Protein AF-A0A9N9HRQ4-F1 (afdb_monomer_lite)

Organism: NCBI:txid144530

Radius of gyration: 22.5 Å; chains: 1; bounding box: 57×28×51 Å

Sequence (88 aa):
TIEVLACGHTYHKICYSRNGSKCLHCLSFLQDGVDEHVQSLLEHLRHFNEHQVEEPDDNIPCDDNDENEPVECMVFTLEEALQKFQLQ

Foldseek 3Di:
DWDQDPVRDIDDPVVCVVVVVDDVVVVVVVVVVVVVVVVVVVVVVVVVVVPPPDDDDPDDDPDPPDPDGPPVVVVVVVVVVVVVVVVD

Secondary structure (DSSP, 8-state):
-EEE-TTS-EEEHHHHHHTTT--HHHHHHHHHHHHHHHHHHHHHHHHHHHSTTSPPPS-----TT-SS--HHHHHHHHHHHHHHHHT-

pLDDT: mean 79.92, std 19.15, range [44.09, 98.19]

Structure (mmCIF, N/CA/C/O backbone):
data_AF-A0A9N9HRQ4-F1
#
_entry.id   AF-A0A9N9HRQ4-F1
#
loop_
_atom_site.group_PDB
_atom_site.id
_atom_site.type_symbol
_atom_site.label_atom_id
_atom_site.label_alt_id
_atom_site.label_comp_id
_atom_site.label_asym_id
_atom_site.label_entity_id
_atom_site.label_seq_id
_atom_site.pdbx_PDB_ins_code
_atom_site.Cartn_x
_atom_site.Cartn_y
_atom_site.Cartn_z
_atom_site.occupancy
_atom_site.B_iso_or_equiv
_atom_site.auth_seq_id
_atom_site.auth_comp_id
_atom_site.auth_asym_id
_atom_site.auth_atom_id
_atom_site.pdbx_PDB_model_num
ATOM 1 N N . THR A 1 1 ? 20.623 2.486 -15.811 1.00 91.88 1 THR A N 1
ATOM 2 C CA . THR A 1 1 ? 19.318 2.659 -16.478 1.00 91.88 1 THR A CA 1
ATOM 3 C C . THR A 1 1 ? 18.259 2.954 -15.450 1.00 91.88 1 THR A C 1
ATOM 5 O O . THR A 1 1 ? 18.245 2.299 -14.408 1.00 91.88 1 THR A O 1
ATOM 8 N N . ILE A 1 2 ? 17.446 3.966 -15.725 1.00 95.75 2 ILE A N 1
ATOM 9 C CA . ILE A 1 2 ? 16.274 4.329 -14.930 1.00 95.75 2 ILE A CA 1
ATOM 10 C C . ILE A 1 2 ? 15.064 3.607 -15.536 1.00 95.75 2 ILE A C 1
ATOM 12 O O . ILE A 1 2 ? 14.956 3.538 -16.758 1.00 95.75 2 ILE A O 1
ATOM 16 N N . GLU A 1 3 ? 14.199 3.052 -14.695 1.00 93.81 3 GLU A N 1
ATOM 17 C CA . GLU A 1 3 ? 12.951 2.387 -15.075 1.00 93.81 3 GLU A CA 1
ATOM 18 C C . GLU A 1 3 ? 11.793 2.995 -14.272 1.00 93.81 3 GLU A C 1
ATOM 20 O O . GLU A 1 3 ? 11.950 3.348 -13.099 1.00 93.81 3 GLU A O 1
ATOM 25 N N . VAL A 1 4 ? 10.636 3.122 -14.920 1.00 96.50 4 VAL A N 1
ATOM 26 C CA . VAL A 1 4 ? 9.380 3.544 -14.291 1.00 96.50 4 VAL A CA 1
ATOM 27 C C . VAL A 1 4 ? 8.578 2.283 -13.993 1.00 96.50 4 VAL A C 1
ATOM 29 O O . VAL A 1 4 ? 8.354 1.463 -14.884 1.00 96.50 4 VAL A O 1
ATOM 32 N N . LEU A 1 5 ? 8.192 2.099 -12.735 1.00 95.50 5 LEU A N 1
ATOM 33 C CA . LEU A 1 5 ? 7.399 0.956 -12.292 1.00 95.50 5 LEU A CA 1
ATOM 34 C C . LEU A 1 5 ? 5.918 1.148 -12.642 1.00 95.50 5 LEU A C 1
ATOM 36 O O . LEU A 1 5 ? 5.462 2.264 -12.874 1.00 95.50 5 LEU A O 1
ATOM 40 N N . ALA A 1 6 ? 5.137 0.066 -12.594 1.00 96.06 6 ALA A N 1
ATOM 41 C CA . ALA A 1 6 ? 3.689 0.118 -12.826 1.00 96.06 6 ALA A CA 1
ATOM 42 C C . ALA A 1 6 ? 2.946 1.040 -11.838 1.00 96.06 6 ALA A C 1
ATOM 44 O O . ALA A 1 6 ? 1.938 1.636 -12.196 1.00 96.06 6 ALA A O 1
ATOM 45 N N . CYS A 1 7 ? 3.468 1.209 -10.617 1.00 96.88 7 CYS A N 1
ATOM 46 C CA . CYS A 1 7 ? 2.942 2.161 -9.635 1.00 96.88 7 CYS A CA 1
ATOM 47 C C . CYS A 1 7 ? 3.338 3.627 -9.909 1.00 96.88 7 CYS A C 1
ATOM 49 O O . CYS A 1 7 ? 3.099 4.487 -9.068 1.00 96.88 7 CYS A O 1
ATOM 51 N N . GLY A 1 8 ? 3.999 3.917 -11.035 1.00 96.94 8 GLY A N 1
ATOM 52 C CA . GLY A 1 8 ? 4.426 5.261 -11.435 1.00 96.94 8 GLY A CA 1
ATOM 53 C C . GLY A 1 8 ? 5.731 5.747 -10.793 1.00 96.94 8 GLY A C 1
ATOM 54 O O . GLY A 1 8 ? 6.318 6.721 -11.261 1.00 96.94 8 GLY A O 1
ATOM 55 N N . HIS A 1 9 ? 6.241 5.069 -9.761 1.00 97.69 9 HIS A N 1
ATOM 56 C CA . HIS A 1 9 ? 7.513 5.433 -9.135 1.00 97.69 9 HIS A CA 1
ATOM 57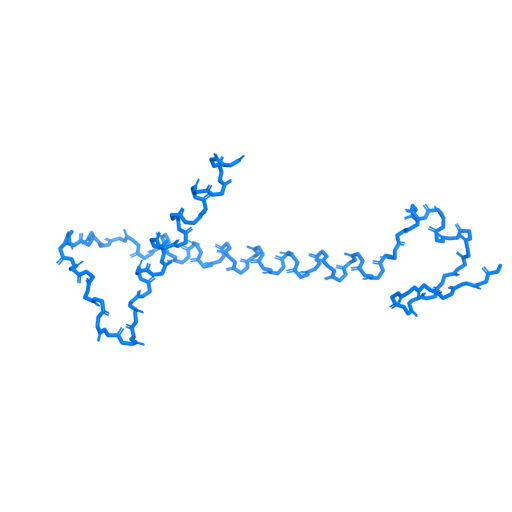 C C . HIS A 1 9 ? 8.716 5.033 -9.989 1.00 97.69 9 HIS A C 1
ATOM 59 O O . HIS A 1 9 ? 8.734 3.996 -10.652 1.00 97.69 9 HIS A O 1
ATOM 65 N N . THR A 1 10 ? 9.757 5.858 -9.933 1.00 97.38 10 THR A N 1
ATOM 66 C CA . THR A 1 10 ? 10.946 5.725 -10.773 1.00 97.38 10 THR A CA 1
ATOM 67 C C . THR A 1 10 ? 12.141 5.255 -9.952 1.00 97.38 10 THR A C 1
ATOM 69 O O . THR A 1 10 ? 12.400 5.782 -8.872 1.00 97.38 10 THR A O 1
ATOM 72 N N . TYR A 1 11 ? 12.902 4.292 -10.476 1.00 97.38 11 TYR A N 1
ATOM 73 C CA . TYR A 1 11 ? 14.099 3.760 -9.822 1.00 97.38 11 TYR A CA 1
ATOM 74 C C . TYR A 1 11 ? 15.227 3.506 -10.819 1.00 97.38 11 TYR A C 1
ATOM 76 O O . TYR A 1 11 ? 15.007 3.172 -11.982 1.00 97.38 11 TYR A O 1
ATOM 84 N N . HIS A 1 12 ? 16.474 3.553 -10.347 1.00 97.88 12 HIS A N 1
ATOM 85 C CA . HIS A 1 12 ? 17.542 2.842 -11.044 1.00 97.88 12 HIS A CA 1
ATOM 86 C C . HIS A 1 12 ? 17.271 1.337 -10.971 1.00 97.88 12 HIS A C 1
ATOM 88 O O . HIS A 1 12 ? 17.033 0.817 -9.881 1.00 97.88 12 HIS A O 1
ATOM 94 N N . LYS A 1 13 ? 17.412 0.619 -12.089 1.00 95.00 13 LYS A N 1
ATOM 95 C CA . LYS A 1 13 ? 17.201 -0.840 -12.152 1.00 95.00 13 LYS A CA 1
ATOM 96 C C . LYS A 1 13 ? 17.957 -1.612 -11.061 1.00 95.00 13 LYS A C 1
ATOM 98 O O . LYS A 1 13 ? 17.423 -2.525 -10.435 1.00 95.00 13 LYS A O 1
ATOM 103 N N . ILE A 1 14 ? 19.201 -1.199 -10.795 1.00 96.25 14 ILE A N 1
ATOM 104 C CA . ILE A 1 14 ? 20.055 -1.795 -9.756 1.00 96.25 14 ILE A CA 1
ATOM 105 C C . ILE A 1 14 ? 19.492 -1.514 -8.358 1.00 96.25 14 ILE A C 1
ATOM 107 O O . ILE A 1 14 ? 19.445 -2.418 -7.531 1.00 96.25 14 ILE A O 1
ATOM 111 N N . CYS A 1 15 ? 19.042 -0.286 -8.089 1.00 96.06 15 CYS A N 1
ATOM 112 C CA . CYS A 1 15 ? 18.436 0.073 -6.805 1.00 96.06 15 CYS A CA 1
ATOM 113 C C . CYS A 1 15 ? 17.118 -0.674 -6.582 1.00 96.06 15 CYS A C 1
ATOM 115 O O . CYS A 1 15 ? 16.904 -1.209 -5.502 1.00 96.06 15 CYS A O 1
ATOM 117 N N . TYR A 1 16 ? 16.277 -0.782 -7.613 1.00 96.12 16 TYR A N 1
ATOM 118 C CA . TYR A 1 16 ? 15.029 -1.538 -7.536 1.00 96.12 16 TYR A CA 1
ATOM 119 C C . TYR A 1 16 ? 15.283 -3.015 -7.205 1.00 96.12 16 TYR A C 1
ATOM 121 O O . TYR A 1 16 ? 14.672 -3.561 -6.290 1.00 96.12 16 TYR A O 1
ATOM 129 N N . SER A 1 17 ? 16.260 -3.632 -7.876 1.00 95.31 17 SER A N 1
ATOM 130 C CA . SER A 1 17 ? 16.649 -5.024 -7.614 1.00 95.31 17 SER A CA 1
ATOM 131 C C . SER A 1 17 ? 17.231 -5.210 -6.207 1.00 95.31 17 SER A C 1
ATOM 133 O O . SER A 1 17 ? 16.893 -6.171 -5.523 1.00 95.31 17 SER A O 1
ATOM 135 N N . ARG A 1 18 ? 18.068 -4.271 -5.734 1.00 96.19 18 ARG A N 1
ATOM 136 C CA . ARG A 1 18 ? 18.618 -4.290 -4.362 1.00 96.19 18 ARG A CA 1
ATOM 137 C C . ARG A 1 18 ? 17.535 -4.192 -3.290 1.00 96.19 18 ARG A C 1
ATOM 139 O O . ARG A 1 18 ? 17.688 -4.792 -2.235 1.00 96.19 18 ARG A O 1
ATOM 146 N N . ASN A 1 19 ? 16.434 -3.509 -3.584 1.00 93.19 19 ASN A N 1
ATOM 147 C CA . ASN A 1 19 ? 15.284 -3.389 -2.690 1.00 93.19 19 ASN A CA 1
ATOM 148 C C . ASN A 1 19 ? 14.330 -4.598 -2.784 1.00 93.19 19 ASN A C 1
ATOM 150 O O . ASN A 1 19 ? 13.160 -4.498 -2.416 1.00 93.19 19 ASN A O 1
ATOM 154 N N . GLY A 1 20 ? 14.793 -5.733 -3.321 1.00 95.25 20 GLY A N 1
ATOM 155 C CA . GLY A 1 20 ? 13.985 -6.942 -3.486 1.00 95.25 20 GLY A CA 1
ATOM 156 C C . GLY A 1 20 ? 12.869 -6.787 -4.517 1.00 95.25 20 GLY A C 1
ATOM 157 O O . GLY A 1 20 ? 11.827 -7.422 -4.379 1.00 95.25 20 GLY A O 1
ATOM 158 N N . SER A 1 21 ? 13.055 -5.908 -5.508 1.00 94.88 21 SER A N 1
ATOM 159 C CA . SER A 1 21 ? 12.050 -5.589 -6.528 1.00 94.88 21 SER A CA 1
ATOM 160 C C . SER A 1 21 ? 10.733 -5.075 -5.934 1.00 94.88 21 SER A C 1
ATOM 162 O O . SER A 1 21 ? 9.652 -5.276 -6.489 1.00 94.88 21 SER A O 1
ATOM 164 N N . LYS A 1 22 ? 10.819 -4.362 -4.807 1.00 95.00 22 LYS A N 1
ATOM 165 C CA . LYS A 1 22 ? 9.686 -3.689 -4.167 1.00 95.00 22 LYS A CA 1
ATOM 166 C C . LYS A 1 22 ? 9.790 -2.180 -4.354 1.00 95.00 22 LYS A C 1
ATOM 168 O O . LYS A 1 22 ? 10.874 -1.599 -4.297 1.00 95.00 22 LYS A O 1
ATOM 173 N N . CYS A 1 23 ? 8.647 -1.536 -4.564 1.00 97.00 23 CYS A N 1
ATOM 174 C CA . CYS A 1 23 ? 8.562 -0.083 -4.508 1.00 97.00 23 CYS A CA 1
ATOM 175 C C . CYS A 1 23 ? 8.461 0.345 -3.042 1.00 97.00 23 CYS A C 1
ATOM 177 O O . CYS A 1 23 ? 7.448 0.089 -2.396 1.00 97.00 23 CYS A O 1
ATOM 179 N N . LEU A 1 24 ? 9.505 0.996 -2.524 1.00 96.12 24 LEU A N 1
ATOM 180 C CA . LEU A 1 24 ? 9.546 1.408 -1.119 1.00 96.12 24 LEU A CA 1
ATOM 181 C C . LEU A 1 24 ? 8.521 2.501 -0.797 1.00 96.12 24 LEU A C 1
ATOM 183 O O . LEU A 1 24 ? 7.995 2.513 0.306 1.00 96.12 24 LEU A O 1
ATOM 187 N N . HIS A 1 25 ? 8.192 3.369 -1.759 1.00 96.50 25 HIS A N 1
ATOM 188 C CA . HIS A 1 25 ? 7.156 4.390 -1.570 1.00 96.50 25 HIS A CA 1
ATOM 189 C C . HIS A 1 25 ? 5.779 3.763 -1.345 1.00 96.50 25 HIS A C 1
ATOM 191 O O . HIS A 1 25 ? 5.111 4.080 -0.370 1.00 96.50 25 HIS A O 1
ATOM 197 N N . CYS A 1 26 ? 5.379 2.826 -2.210 1.00 97.69 26 CYS A N 1
ATOM 198 C CA . CYS A 1 26 ? 4.113 2.114 -2.045 1.00 97.69 26 CYS A CA 1
ATOM 199 C C . CYS A 1 26 ? 4.107 1.248 -0.785 1.00 97.69 26 CYS A C 1
ATOM 201 O O . CYS A 1 26 ? 3.086 1.166 -0.119 1.00 97.69 26 CYS A O 1
ATOM 203 N N . LEU A 1 27 ? 5.233 0.603 -0.464 1.00 96.88 27 LEU A N 1
ATOM 204 C CA . LEU A 1 27 ? 5.330 -0.224 0.733 1.00 96.88 27 LEU A CA 1
ATOM 205 C C . LEU A 1 27 ? 5.136 0.605 2.007 1.00 96.88 27 LEU A C 1
ATOM 207 O O . LEU A 1 27 ? 4.356 0.193 2.855 1.00 96.88 27 LEU A O 1
ATOM 211 N N . SER A 1 28 ? 5.797 1.763 2.102 1.00 97.69 28 SER A N 1
ATOM 212 C CA . SER A 1 28 ? 5.629 2.683 3.231 1.00 97.69 28 SER A CA 1
ATOM 213 C C . SER A 1 28 ? 4.183 3.143 3.335 1.00 97.69 28 SER A C 1
ATOM 215 O O . SER A 1 28 ? 3.573 2.954 4.370 1.00 97.69 28 SER A O 1
ATOM 217 N N . PHE A 1 29 ? 3.600 3.627 2.233 1.00 97.81 29 PHE A N 1
ATOM 218 C CA . PHE A 1 29 ? 2.210 4.085 2.219 1.00 97.81 29 PHE A CA 1
ATOM 219 C C . PHE A 1 29 ? 1.221 3.011 2.703 1.00 97.81 29 PHE A C 1
ATOM 221 O O . PHE A 1 29 ? 0.297 3.305 3.454 1.00 97.81 29 PHE A O 1
ATOM 228 N N . LEU A 1 30 ? 1.415 1.756 2.282 1.00 97.56 30 LEU A N 1
ATOM 229 C CA . LEU A 1 30 ? 0.581 0.643 2.735 1.00 97.56 30 LEU A CA 1
ATOM 230 C C . LEU A 1 30 ? 0.799 0.323 4.217 1.00 97.56 30 LEU A C 1
ATOM 232 O O . LEU A 1 30 ? -0.173 0.043 4.908 1.00 97.56 30 LEU A O 1
ATOM 236 N N . GLN A 1 31 ? 2.046 0.347 4.698 1.00 98.00 31 GLN A N 1
ATOM 237 C CA . GLN A 1 31 ? 2.338 0.158 6.122 1.00 98.00 31 GLN A CA 1
ATOM 238 C C . GLN A 1 31 ? 1.701 1.256 6.968 1.00 98.00 31 GLN A C 1
ATOM 240 O O . GLN A 1 31 ? 1.007 0.929 7.920 1.00 98.00 31 GLN A O 1
ATOM 245 N N . ASP A 1 32 ? 1.848 2.517 6.566 1.00 98.00 32 ASP A N 1
ATOM 246 C CA . ASP A 1 32 ? 1.294 3.663 7.286 1.00 98.00 32 ASP A CA 1
ATOM 247 C C . ASP A 1 32 ? -0.235 3.538 7.425 1.00 98.00 32 A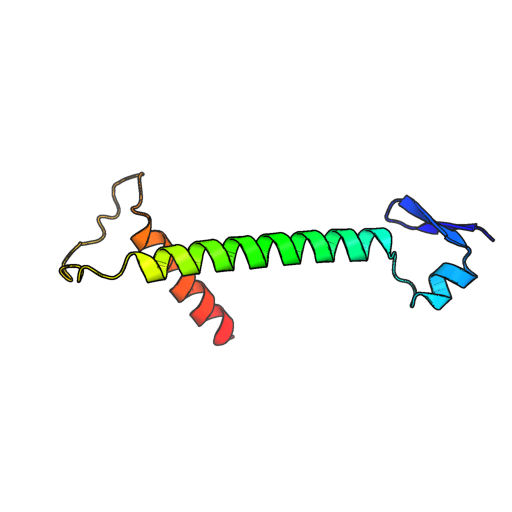SP A C 1
ATOM 249 O O . ASP A 1 32 ? -0.777 3.721 8.512 1.00 98.00 32 ASP A O 1
ATOM 253 N N . GLY A 1 33 ? -0.933 3.143 6.352 1.00 97.25 33 GLY A N 1
ATOM 254 C CA . GLY A 1 33 ? -2.383 2.919 6.397 1.00 97.25 33 GLY A CA 1
ATOM 255 C C . GLY A 1 33 ? -2.800 1.723 7.262 1.00 97.25 33 GLY A C 1
ATOM 256 O O . GLY A 1 33 ? -3.818 1.779 7.948 1.00 97.25 33 GLY A O 1
ATOM 257 N N . VAL A 1 34 ? -2.021 0.635 7.262 1.00 97.94 34 VAL A N 1
ATOM 258 C CA . VAL A 1 34 ? -2.268 -0.504 8.165 1.00 97.94 34 VAL A CA 1
ATOM 259 C C . VAL A 1 34 ? -2.088 -0.077 9.619 1.00 97.94 34 VAL A C 1
ATOM 261 O O . VAL A 1 34 ? -2.947 -0.383 10.446 1.00 97.94 34 VAL A O 1
ATOM 264 N N . ASP A 1 35 ? -1.012 0.644 9.922 1.00 98.19 35 ASP A N 1
ATOM 265 C CA . ASP A 1 35 ? -0.705 1.109 11.272 1.00 98.19 35 ASP A CA 1
ATOM 266 C C . ASP A 1 35 ? -1.790 2.070 11.785 1.00 98.19 35 ASP A C 1
ATOM 268 O O . ASP A 1 35 ? -2.261 1.913 12.913 1.00 98.19 35 ASP A O 1
ATOM 272 N N . GLU A 1 36 ? -2.264 2.993 10.941 1.00 98.19 36 GLU A N 1
ATOM 273 C CA . GLU A 1 36 ? -3.374 3.901 11.259 1.00 98.19 36 GLU A CA 1
ATOM 274 C C . GLU A 1 36 ? -4.664 3.134 11.590 1.00 98.19 36 GLU A C 1
ATOM 276 O O . GLU A 1 36 ? -5.306 3.393 12.612 1.00 98.19 36 GLU A O 1
ATOM 281 N N . HIS A 1 37 ? -5.034 2.147 10.770 1.00 97.44 37 HIS A N 1
ATOM 282 C CA . HIS A 1 37 ? -6.237 1.349 11.009 1.00 97.44 37 HIS A CA 1
ATOM 283 C C . HIS A 1 37 ? -6.136 0.484 12.267 1.00 97.44 37 HIS A C 1
ATOM 285 O O . HIS A 1 37 ? -7.099 0.399 13.031 1.00 97.44 37 HIS A O 1
ATOM 291 N N . VAL A 1 38 ? -4.978 -0.135 12.511 1.00 97.56 38 VAL A N 1
ATOM 292 C CA . VAL A 1 38 ? -4.739 -0.913 13.734 1.00 97.56 38 VAL A CA 1
ATOM 293 C C . VAL A 1 38 ? -4.820 -0.008 14.959 1.00 97.56 38 VAL A C 1
ATOM 295 O O . VAL A 1 38 ? -5.461 -0.376 15.943 1.00 97.56 38 VAL A O 1
ATOM 298 N N . GLN A 1 39 ? -4.222 1.182 14.904 1.00 97.69 39 GLN A N 1
ATOM 299 C CA . GLN A 1 39 ? -4.292 2.135 16.005 1.00 97.69 39 GLN A CA 1
ATOM 300 C C . GLN A 1 39 ? -5.736 2.581 16.271 1.00 97.69 39 GLN A C 1
ATOM 302 O O . GLN A 1 39 ? -6.176 2.537 17.419 1.00 97.69 39 GLN A O 1
ATOM 307 N N . SER A 1 40 ? -6.490 2.933 15.228 1.00 96.75 40 SER A N 1
ATOM 308 C CA . SER A 1 40 ? -7.897 3.326 15.354 1.00 96.75 40 SER A CA 1
ATOM 309 C C . SER A 1 40 ? -8.753 2.217 15.979 1.00 96.75 40 SER A C 1
ATOM 311 O O . SER A 1 40 ? -9.552 2.478 16.881 1.00 96.75 40 SER A O 1
ATOM 313 N N . LEU A 1 41 ? -8.536 0.961 15.573 1.00 96.31 41 LEU A N 1
ATOM 314 C CA . LEU A 1 41 ? -9.212 -0.190 16.167 1.00 96.31 41 LEU A CA 1
ATOM 315 C C . LEU A 1 41 ? -8.848 -0.365 17.648 1.00 96.31 41 LEU A C 1
ATOM 317 O O . LEU A 1 41 ? -9.727 -0.5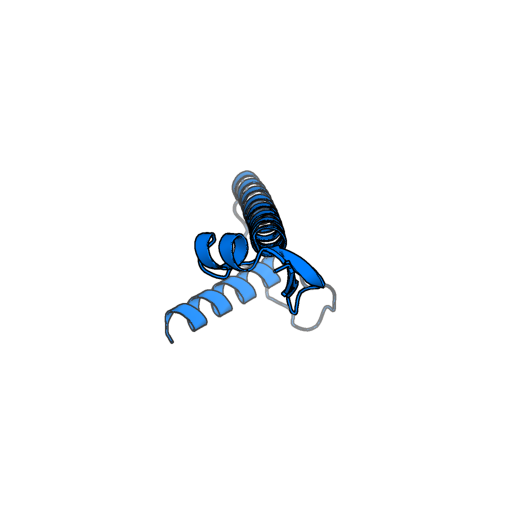83 18.479 1.00 96.31 41 LEU A O 1
ATOM 321 N N . LEU A 1 42 ? -7.564 -0.259 17.998 1.00 96.25 42 LEU A N 1
ATOM 322 C CA . LEU A 1 42 ? -7.110 -0.381 19.386 1.00 96.25 42 LEU A CA 1
ATOM 323 C C . LEU A 1 42 ? -7.684 0.723 20.281 1.00 96.25 42 LEU A C 1
ATOM 325 O O . LEU A 1 42 ? -8.040 0.452 21.428 1.00 96.25 42 LEU A O 1
ATOM 329 N N . GLU A 1 43 ? -7.784 1.950 19.772 1.00 95.75 43 GLU A N 1
ATOM 330 C CA . GLU A 1 43 ? -8.420 3.070 20.472 1.00 95.75 43 GLU A CA 1
ATOM 331 C C . GLU A 1 43 ? -9.915 2.807 20.689 1.00 95.75 43 GLU A C 1
ATOM 333 O O . GLU A 1 43 ? -10.406 2.956 21.810 1.00 95.75 43 GLU A O 1
ATOM 338 N N . HIS A 1 44 ? -10.620 2.324 19.663 1.00 93.88 44 HIS A N 1
ATOM 339 C CA . HIS A 1 44 ? -12.032 1.954 19.770 1.00 93.88 44 HIS A CA 1
ATOM 340 C C . HIS A 1 44 ? -12.262 0.858 20.821 1.00 93.88 44 HIS A C 1
ATOM 342 O O . HIS A 1 44 ? -13.109 1.003 21.702 1.00 93.88 44 HIS A O 1
ATOM 348 N N . LEU A 1 45 ? -11.474 -0.219 20.777 1.00 92.06 45 LEU A N 1
ATOM 349 C CA . LEU A 1 45 ? -11.572 -1.325 21.734 1.00 92.06 45 LEU A CA 1
ATOM 350 C C . LEU A 1 45 ? -11.227 -0.893 23.163 1.00 92.06 45 LEU A C 1
ATOM 352 O O . LEU A 1 45 ? -11.830 -1.382 24.120 1.00 92.06 45 LEU A O 1
ATOM 356 N N . ARG A 1 46 ? -10.273 0.032 23.332 1.00 91.00 46 ARG A N 1
ATOM 357 C CA . ARG A 1 46 ? -9.967 0.604 24.648 1.00 91.00 46 ARG A CA 1
ATOM 358 C C . ARG A 1 46 ? -11.181 1.338 25.211 1.00 91.00 46 ARG A C 1
ATOM 360 O O . ARG A 1 46 ? -11.555 1.074 26.349 1.00 91.00 46 ARG A O 1
ATOM 367 N N . HIS A 1 47 ? -11.811 2.200 24.416 1.00 84.75 47 HIS A N 1
ATOM 368 C CA . HIS A 1 47 ? -13.005 2.920 24.851 1.00 84.75 47 HIS A CA 1
ATOM 369 C C . HIS A 1 47 ? -14.177 1.982 25.148 1.00 84.75 47 HIS A C 1
ATOM 371 O O . HIS A 1 47 ? -14.867 2.195 26.141 1.00 84.75 47 HIS A O 1
ATOM 377 N N . PHE A 1 48 ? -14.359 0.918 24.362 1.00 81.38 48 PHE A N 1
ATOM 378 C CA . PHE A 1 48 ? -15.372 -0.103 24.633 1.00 81.38 48 PHE A CA 1
ATOM 379 C C . PHE A 1 48 ? -15.153 -0.778 25.998 1.00 81.38 48 PHE A C 1
ATOM 381 O O . PHE A 1 48 ? -16.073 -0.869 26.805 1.00 81.38 48 PHE A O 1
ATOM 388 N N . ASN A 1 49 ? -13.917 -1.172 26.316 1.00 72.56 49 ASN A N 1
ATOM 389 C CA . ASN A 1 49 ? -13.592 -1.790 27.607 1.00 72.56 49 ASN A CA 1
ATOM 390 C C . ASN A 1 49 ? -13.697 -0.828 28.802 1.00 72.56 49 ASN A C 1
ATOM 392 O O . ASN A 1 49 ? -13.993 -1.267 29.909 1.00 72.56 49 ASN A O 1
ATOM 396 N N . GLU A 1 50 ? -13.469 0.471 28.603 1.00 71.62 50 GLU A N 1
ATOM 397 C CA . GLU A 1 50 ? -13.618 1.486 29.656 1.00 71.62 50 GLU A CA 1
ATOM 398 C C . GLU A 1 50 ? -15.091 1.773 30.011 1.00 71.62 50 GLU A C 1
ATOM 400 O O . GLU A 1 50 ? -15.361 2.226 31.122 1.00 71.62 50 GLU A O 1
ATOM 405 N N . HIS A 1 51 ? -16.041 1.483 29.112 1.00 58.72 51 HIS A N 1
ATOM 406 C CA . HIS A 1 51 ? -17.475 1.747 29.311 1.00 58.72 51 HIS A CA 1
ATOM 407 C C . HIS A 1 51 ? -18.283 0.532 29.810 1.00 58.72 51 HIS A C 1
ATOM 409 O O . HIS A 1 51 ? -19.461 0.682 30.111 1.00 58.72 51 HIS A O 1
ATOM 415 N N . GLN A 1 52 ? -17.671 -0.644 29.995 1.00 56.12 52 GLN A N 1
ATOM 416 C CA . GLN A 1 52 ? -18.338 -1.854 30.518 1.00 56.12 52 GLN A CA 1
ATOM 417 C C . GLN A 1 52 ? -18.424 -1.918 32.065 1.00 56.12 52 GLN A C 1
ATOM 419 O O . GLN A 1 52 ? -18.345 -2.994 32.651 1.00 56.12 52 GLN A O 1
ATOM 424 N N . VAL A 1 53 ? -18.564 -0.782 32.766 1.00 49.25 53 VAL A N 1
ATOM 425 C CA . VAL A 1 53 ? -18.703 -0.754 34.247 1.00 49.25 53 VAL A CA 1
ATOM 426 C C . VAL A 1 53 ? -20.171 -0.774 34.716 1.00 49.25 53 VAL A C 1
ATOM 428 O O . VAL A 1 53 ? -20.434 -0.786 35.915 1.00 49.25 53 VAL A O 1
ATOM 431 N N . GLU A 1 54 ? -21.145 -0.870 33.813 1.00 48.72 54 GLU A N 1
ATOM 432 C CA . GLU A 1 54 ? -22.540 -1.138 34.182 1.00 48.72 54 GLU A CA 1
ATOM 433 C C . GLU A 1 54 ? -23.009 -2.405 33.464 1.00 48.72 54 GLU A C 1
ATOM 435 O O . GLU A 1 54 ? -22.930 -2.493 32.242 1.00 48.72 54 GLU A O 1
ATOM 440 N N . GLU A 1 55 ? -23.421 -3.416 34.236 1.00 46.47 55 GLU A N 1
ATOM 441 C CA . GLU A 1 55 ? -23.911 -4.682 33.688 1.00 46.47 55 GLU A CA 1
ATOM 442 C C . GLU A 1 55 ? -25.159 -4.429 32.829 1.00 46.47 55 GLU A C 1
ATOM 444 O O . GLU A 1 55 ? -26.123 -3.841 33.335 1.00 46.47 55 GLU A O 1
ATOM 449 N N . PRO A 1 56 ? -25.173 -4.847 31.553 1.00 44.19 56 PRO A N 1
ATOM 450 C CA . PRO A 1 56 ? -26.373 -4.762 30.746 1.00 44.19 56 PRO A CA 1
ATOM 451 C C . PRO A 1 56 ? -27.339 -5.870 31.178 1.00 44.19 56 PRO A C 1
ATOM 453 O O . PRO A 1 56 ? -26.976 -7.037 31.289 1.00 44.19 56 PRO A O 1
ATOM 456 N N . ASP A 1 57 ? -28.585 -5.487 31.445 1.00 44.09 57 ASP A N 1
ATOM 457 C CA . ASP A 1 57 ? -29.707 -6.415 31.571 1.00 44.09 57 ASP A CA 1
ATOM 458 C C . ASP A 1 57 ? -29.835 -7.209 30.255 1.00 44.09 57 ASP A C 1
ATOM 460 O O . ASP A 1 57 ? -30.069 -6.625 29.197 1.00 44.09 57 ASP A O 1
ATOM 464 N N . ASP A 1 58 ? -29.659 -8.533 30.328 1.00 47.31 58 ASP A N 1
ATOM 465 C CA . ASP A 1 58 ? -29.554 -9.516 29.226 1.00 47.31 58 ASP A CA 1
ATOM 466 C C . ASP A 1 58 ? -30.818 -9.656 28.335 1.00 47.31 58 ASP A C 1
ATOM 468 O O . ASP A 1 58 ? -31.036 -10.686 27.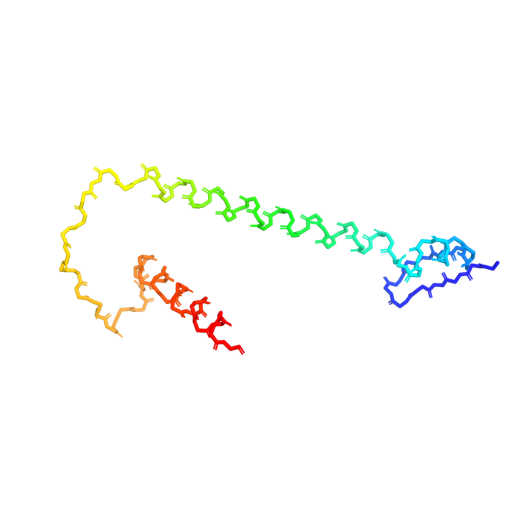695 1.00 47.31 58 ASP A O 1
ATOM 472 N N . ASN A 1 59 ? -31.707 -8.662 28.275 1.00 51.38 59 ASN A N 1
ATOM 473 C CA . ASN A 1 59 ? -32.976 -8.754 27.546 1.00 51.38 59 ASN A CA 1
ATOM 474 C C . ASN A 1 59 ? -33.244 -7.555 26.628 1.00 51.38 59 ASN A C 1
ATOM 476 O O . ASN A 1 59 ? -34.320 -6.956 26.688 1.00 51.38 59 ASN A O 1
ATOM 480 N N . ILE A 1 60 ? -32.313 -7.237 25.725 1.00 51.53 60 ILE A N 1
ATOM 481 C CA . ILE A 1 60 ? -32.622 -6.385 24.567 1.00 51.53 60 ILE A CA 1
ATOM 482 C C . ILE A 1 60 ? -32.904 -7.302 23.365 1.00 51.53 60 ILE A C 1
ATOM 484 O O . ILE A 1 60 ? -31.968 -7.859 22.792 1.00 51.53 60 ILE A O 1
ATOM 488 N N . PRO A 1 61 ? -34.177 -7.519 22.980 1.00 49.47 61 PRO A N 1
ATOM 489 C CA . PRO A 1 61 ? -34.486 -8.281 21.783 1.00 49.47 61 PRO A CA 1
ATOM 490 C C . PRO A 1 61 ? -34.084 -7.454 20.560 1.00 49.47 61 PRO A C 1
ATOM 492 O O . PRO A 1 61 ? -34.517 -6.312 20.407 1.00 49.47 61 PRO A O 1
ATOM 495 N N . CYS A 1 62 ? -33.254 -8.036 19.696 1.00 47.69 62 CYS A N 1
ATOM 496 C CA . CYS A 1 62 ? -32.943 -7.483 18.384 1.00 47.69 62 CYS A CA 1
ATOM 497 C C . CYS A 1 62 ? -34.235 -7.454 17.556 1.00 47.69 62 CYS A C 1
ATOM 499 O O . CYS A 1 62 ? -34.719 -8.498 17.118 1.00 47.69 62 CYS A O 1
ATOM 501 N N . ASP A 1 63 ? -34.836 -6.273 17.415 1.00 48.28 63 ASP A N 1
ATOM 502 C CA . ASP A 1 63 ? -35.956 -6.055 16.506 1.00 48.28 63 ASP A CA 1
ATOM 503 C C . ASP A 1 63 ? -35.391 -5.748 15.114 1.00 48.28 63 ASP A C 1
ATOM 505 O O . ASP A 1 63 ? -34.807 -4.689 14.893 1.00 48.28 63 ASP A O 1
ATOM 509 N N . ASP A 1 64 ? -35.567 -6.689 14.185 1.00 54.56 64 ASP A N 1
ATOM 510 C CA . ASP A 1 64 ? -35.094 -6.675 12.786 1.00 54.56 64 ASP A CA 1
ATOM 511 C C . ASP A 1 64 ? -35.698 -5.536 11.922 1.00 54.56 64 ASP A C 1
ATOM 513 O O . ASP A 1 64 ? -35.584 -5.547 10.695 1.00 54.56 64 ASP A O 1
ATOM 517 N N . ASN A 1 65 ? -36.405 -4.573 12.521 1.00 55.38 65 ASN A N 1
ATOM 518 C CA . ASN A 1 65 ? -37.265 -3.626 11.809 1.00 55.38 65 ASN A CA 1
ATOM 519 C C . ASN A 1 65 ? -36.937 -2.138 12.042 1.00 55.38 65 ASN A C 1
ATOM 521 O O . ASN A 1 65 ? -37.718 -1.278 11.628 1.00 55.38 65 ASN A O 1
ATOM 525 N N . ASP A 1 66 ? -35.802 -1.802 12.655 1.00 49.22 66 ASP A N 1
ATOM 526 C CA . ASP A 1 66 ? -35.358 -0.408 12.765 1.00 49.22 66 ASP A CA 1
ATOM 527 C C . ASP A 1 66 ? -34.114 -0.174 11.896 1.00 49.22 66 ASP A C 1
ATOM 529 O O . ASP A 1 66 ? -33.069 -0.782 12.112 1.00 49.22 66 ASP A O 1
ATOM 533 N N . GLU A 1 67 ? -34.203 0.732 10.912 1.00 57.69 67 GLU A N 1
ATOM 534 C CA . GLU A 1 67 ? -33.090 1.111 10.011 1.00 57.69 67 GLU A CA 1
ATOM 535 C C . GLU A 1 67 ? -31.943 1.848 10.733 1.00 57.69 67 GLU A C 1
ATOM 537 O O . GLU A 1 67 ? -31.039 2.408 10.111 1.00 57.69 67 GLU A O 1
ATOM 542 N N . ASN A 1 68 ? -31.969 1.847 12.060 1.00 60.53 68 ASN A N 1
ATOM 543 C CA . ASN A 1 68 ? -30.984 2.454 12.923 1.00 60.53 68 ASN A CA 1
ATOM 544 C C . ASN A 1 68 ? -30.482 1.405 13.926 1.00 60.53 68 ASN A C 1
ATOM 546 O O . ASN A 1 68 ? -30.692 1.517 15.132 1.00 60.53 68 ASN A O 1
ATOM 550 N N . GLU A 1 69 ? -29.828 0.371 13.391 1.00 53.78 69 GLU A N 1
ATOM 551 C CA . GLU A 1 69 ? -29.262 -0.735 14.165 1.00 53.78 69 GLU A CA 1
ATOM 552 C C . GLU A 1 69 ? -28.375 -0.198 15.310 1.00 53.78 69 GLU A C 1
ATOM 554 O O . GLU A 1 69 ? -27.441 0.580 15.066 1.00 53.78 69 GLU A O 1
ATOM 559 N N . PRO A 1 70 ? -28.649 -0.566 16.575 1.00 55.53 70 PRO A N 1
ATOM 560 C CA . PRO A 1 70 ? -27.822 -0.161 17.700 1.00 55.53 70 PRO A CA 1
ATOM 561 C C . PRO A 1 70 ? -26.409 -0.737 17.556 1.00 55.53 70 PRO A C 1
ATOM 563 O O . PRO A 1 70 ? -26.219 -1.867 17.110 1.00 55.53 70 PRO A O 1
ATOM 566 N N . VAL A 1 71 ? -25.403 0.045 17.963 1.00 57.69 71 VAL A N 1
ATOM 567 C CA . VAL A 1 71 ? -23.968 -0.266 17.796 1.00 57.69 71 VAL A CA 1
ATOM 568 C C . VAL A 1 71 ? -23.589 -1.636 18.373 1.00 57.69 71 VAL A C 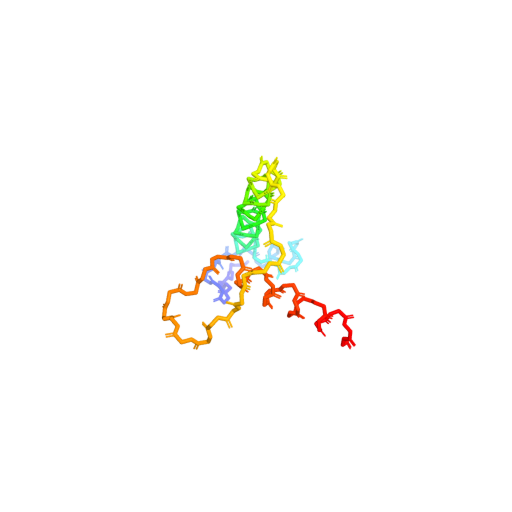1
ATOM 570 O O . VAL A 1 71 ? -22.739 -2.315 17.806 1.00 57.69 71 VAL A O 1
ATOM 573 N N . GLU A 1 72 ? -24.258 -2.078 19.440 1.00 57.34 72 GLU A N 1
ATOM 574 C CA . GLU A 1 72 ? -24.076 -3.417 20.017 1.00 57.34 72 GLU A CA 1
ATOM 575 C C . GLU A 1 72 ? -24.403 -4.542 19.026 1.00 57.34 72 GLU A C 1
ATOM 577 O O . GLU A 1 72 ? -23.688 -5.539 18.985 1.00 57.34 72 GLU A O 1
ATOM 582 N N . CYS A 1 73 ? -25.399 -4.373 18.152 1.00 57.00 73 CYS A N 1
ATOM 583 C CA . CYS A 1 73 ? -25.779 -5.383 17.162 1.00 57.00 73 CYS A CA 1
ATOM 584 C C . CYS A 1 73 ? -24.696 -5.572 16.079 1.00 57.00 73 CYS A C 1
ATOM 586 O O . CYS A 1 73 ? -24.380 -6.697 15.681 1.00 57.00 73 CYS A O 1
ATOM 588 N N . MET A 1 74 ? -24.023 -4.485 15.678 1.00 59.78 74 MET A N 1
ATOM 589 C CA . MET A 1 74 ? -22.885 -4.553 14.751 1.00 59.78 74 MET A CA 1
ATOM 590 C C . MET A 1 74 ? -21.666 -5.280 15.346 1.00 59.78 74 MET A C 1
ATOM 592 O O . MET A 1 74 ? -20.890 -5.889 14.608 1.00 59.78 74 MET A O 1
ATOM 596 N N . VAL A 1 75 ? -21.487 -5.253 16.671 1.00 68.38 75 VAL A N 1
ATOM 597 C CA . VAL A 1 75 ? -20.382 -5.968 17.334 1.00 68.38 75 VAL A CA 1
ATOM 598 C C . VAL A 1 75 ? -20.598 -7.482 17.262 1.00 68.38 75 VAL A C 1
ATOM 600 O O . VAL A 1 75 ? -19.671 -8.210 16.899 1.00 68.38 75 VAL A O 1
ATOM 603 N N . PHE A 1 76 ? -21.827 -7.954 17.502 1.00 67.06 76 PHE A N 1
ATOM 604 C CA . PHE A 1 76 ? -22.162 -9.380 17.408 1.00 67.06 76 PHE A CA 1
ATOM 605 C C . PHE A 1 76 ? -21.988 -9.931 15.987 1.00 67.06 76 PHE A C 1
ATOM 607 O O . PHE A 1 76 ? -21.431 -11.017 15.804 1.00 67.06 76 PHE A O 1
ATOM 614 N N . THR A 1 77 ? -22.399 -9.173 14.966 1.00 71.50 77 THR A N 1
ATOM 615 C CA . THR A 1 77 ? -22.253 -9.601 13.563 1.00 71.50 77 THR A CA 1
ATOM 616 C C . THR A 1 77 ? -20.787 -9.679 13.126 1.00 71.50 77 THR A C 1
ATOM 618 O O . THR A 1 77 ? -20.406 -10.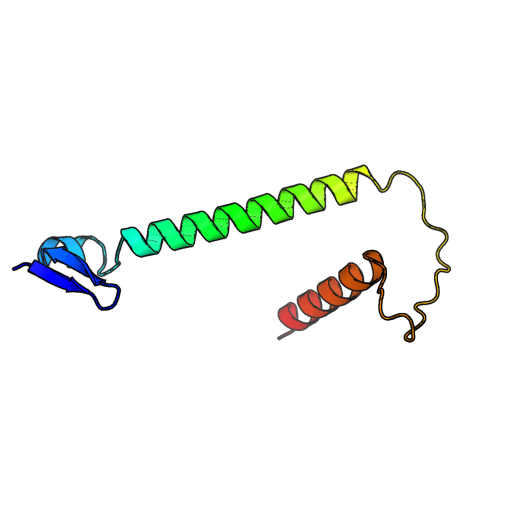598 12.391 1.00 71.50 77 THR A O 1
ATOM 621 N N . LEU A 1 78 ? -19.934 -8.769 13.612 1.00 75.62 78 LEU A N 1
ATOM 622 C CA . LEU A 1 78 ? -18.496 -8.794 13.345 1.00 75.62 78 LEU A CA 1
ATOM 623 C C . LEU A 1 78 ? -17.798 -9.977 14.033 1.00 75.62 78 LEU A C 1
ATOM 625 O O . LEU A 1 78 ? -16.994 -10.661 13.392 1.00 75.62 78 LEU A O 1
ATOM 629 N N . GLU A 1 79 ? -18.102 -10.249 15.306 1.00 78.12 79 GLU A N 1
ATOM 630 C CA . GLU A 1 79 ? -17.548 -11.405 16.026 1.00 78.12 79 GLU A CA 1
ATOM 631 C C . GLU A 1 79 ? -17.901 -12.725 15.339 1.00 78.12 79 GLU A C 1
ATOM 633 O O . GLU A 1 79 ? -17.031 -13.579 15.133 1.00 78.12 79 GLU A O 1
ATOM 638 N N . GLU A 1 80 ? -19.154 -12.877 14.912 1.00 78.12 80 GLU A N 1
ATOM 639 C CA . GLU A 1 80 ? -19.605 -14.080 14.220 1.00 78.12 80 GLU A CA 1
ATOM 640 C C . GLU A 1 80 ? -18.894 -14.257 12.864 1.00 78.12 80 GLU A C 1
ATOM 642 O O . GLU A 1 80 ? -18.491 -15.368 12.496 1.00 78.12 80 GLU A O 1
ATOM 647 N N . ALA A 1 81 ? -18.682 -13.164 12.122 1.00 74.38 81 ALA A N 1
ATOM 648 C CA . ALA A 1 81 ? -17.956 -13.189 10.854 1.00 74.38 81 ALA A CA 1
ATOM 649 C C . ALA A 1 81 ? -16.481 -13.591 11.037 1.00 74.38 81 ALA A C 1
ATOM 651 O O . ALA A 1 81 ? -15.956 -14.396 10.259 1.00 74.38 81 ALA A O 1
ATOM 652 N N . LEU A 1 82 ? -15.822 -13.089 12.086 1.00 80.81 82 LEU A N 1
ATOM 653 C CA . LEU A 1 82 ? -14.437 -13.440 12.413 1.00 80.81 82 LEU A CA 1
ATOM 654 C C . LEU A 1 82 ? -14.301 -14.911 12.827 1.00 80.81 82 LEU A C 1
ATOM 656 O O . LEU A 1 82 ? -13.372 -15.586 12.376 1.00 80.81 82 LEU A O 1
ATOM 660 N N . GLN A 1 83 ? -15.239 -15.437 13.618 1.00 81.31 83 GLN A N 1
ATOM 661 C CA . GLN A 1 83 ? -15.248 -16.855 13.999 1.00 81.31 83 GLN A CA 1
ATOM 662 C C . GLN A 1 83 ? -15.433 -17.772 12.785 1.00 81.31 83 GLN A C 1
ATOM 664 O O . GLN A 1 83 ? -14.714 -18.762 12.640 1.00 81.31 83 GLN A O 1
ATOM 669 N N . LYS A 1 84 ? -16.348 -17.428 11.869 1.00 82.81 84 LYS A N 1
ATOM 670 C CA . LYS A 1 84 ? -16.560 -18.199 10.632 1.00 82.81 84 LYS A CA 1
ATOM 671 C C . LYS A 1 84 ? -15.320 -18.220 9.740 1.00 82.81 84 LYS A C 1
ATOM 673 O O . LYS A 1 84 ? -15.060 -19.241 9.111 1.00 82.81 84 LYS A O 1
ATOM 678 N N . PHE A 1 85 ? -14.555 -17.131 9.698 1.00 74.75 85 PHE A N 1
ATOM 679 C CA . PHE A 1 85 ? -13.313 -17.064 8.929 1.00 74.75 85 PHE A CA 1
ATOM 680 C C . PHE A 1 85 ? -12.204 -17.947 9.518 1.00 74.75 85 PHE A C 1
ATOM 682 O O . PHE A 1 85 ? -11.450 -18.562 8.774 1.00 74.75 85 PHE A O 1
ATOM 689 N N . GLN A 1 86 ? -12.116 -18.051 10.847 1.00 74.25 86 GLN A N 1
ATOM 690 C CA . GLN A 1 86 ? -11.106 -18.877 11.525 1.00 74.25 86 GLN A CA 1
ATOM 691 C C . GLN A 1 86 ? -11.356 -20.390 11.407 1.00 74.25 86 GLN A C 1
ATOM 693 O O . GLN A 1 86 ? -10.448 -21.181 11.657 1.00 74.25 86 GLN A O 1
ATOM 698 N N . LEU A 1 87 ? -12.581 -20.794 11.061 1.00 73.19 87 LEU A N 1
ATOM 699 C CA . LEU A 1 87 ? -12.992 -22.193 10.908 1.00 73.19 87 LEU A CA 1
ATOM 700 C C . LEU A 1 87 ? -12.888 -22.713 9.459 1.00 73.19 87 LEU A C 1
ATOM 702 O O . LEU A 1 87 ? -13.231 -23.873 9.217 1.00 73.19 87 LEU A O 1
ATOM 706 N N . GLN A 1 88 ? -12.446 -21.877 8.513 1.00 53.91 88 GLN A N 1
ATOM 707 C CA . GLN A 1 88 ? -12.185 -22.228 7.107 1.00 53.91 88 GLN A CA 1
ATOM 708 C C . GLN A 1 88 ? -10.701 -22.516 6.871 1.00 53.91 88 GLN A C 1
ATOM 710 O O . GLN A 1 88 ? -10.420 -23.418 6.048 1.00 53.91 88 GLN A O 1
#